Protein AF-A0AA51RX31-F1 (afdb_monomer)

Foldseek 3Di:
DDDPDPPDPVVLVVLVVVLVVLLVCLVVVVVVVVVVPDDDPVVNVVVNVVSNVVNLVSNCPHPVNVVVVVVVVVVVVVVVVPPDDDPVRVVVVVVVVVVVCVVVVVVVVVVVVVVVVVVVVVVVD

Solvent-accessible surface area (backbone atoms only — not comparable to full-atom values): 7190 Å² total; per-residue (Å²): 144,80,88,78,74,96,78,52,70,66,62,45,48,50,50,50,51,51,34,50,49,53,51,50,47,47,54,51,48,54,63,57,50,68,76,53,92,82,69,64,70,66,59,57,53,51,51,49,52,51,52,51,50,51,34,50,54,55,47,48,74,26,74,69,31,48,51,51,54,50,49,53,53,51,48,55,58,52,58,69,68,55,81,72,73,51,75,64,57,51,51,52,54,50,49,54,50,52,53,51,51,52,53,52,52,54,51,49,52,51,52,53,53,51,51,51,49,54,52,52,55,61,74,74,104

Radius of gyration: 29.75 Å; Cα contacts (8 Å, |Δi|>4): 25; chains: 1; bounding box: 75×55×68 Å

Structure (mmCIF, N/CA/C/O backbone):
data_AF-A0AA51RX31-F1
#
_entry.id   AF-A0AA51RX31-F1
#
loop_
_atom_site.group_PDB
_atom_site.id
_atom_site.type_symbol
_atom_site.label_atom_id
_atom_site.label_alt_id
_atom_site.label_comp_id
_atom_site.label_asym_id
_atom_site.label_entity_id
_atom_site.label_seq_id
_atom_site.pdbx_PDB_ins_code
_atom_site.Cartn_x
_atom_site.Cartn_y
_atom_site.Cartn_z
_atom_site.occupancy
_atom_site.B_iso_or_equiv
_atom_site.auth_seq_id
_atom_site.auth_comp_id
_atom_site.auth_asym_id
_atom_site.auth_atom_id
_atom_site.pdbx_PDB_model_num
ATOM 1 N N . MET A 1 1 ? -46.949 4.212 5.738 1.00 51.00 1 MET A N 1
ATOM 2 C CA . MET A 1 1 ? -47.267 5.089 6.883 1.00 51.00 1 MET A CA 1
ATOM 3 C C . MET A 1 1 ? -46.543 4.546 8.108 1.00 51.00 1 MET A C 1
ATOM 5 O O . MET A 1 1 ? -47.076 3.674 8.773 1.00 51.00 1 MET A O 1
ATOM 9 N N . SER A 1 2 ? -45.320 5.023 8.344 1.00 36.34 2 SER A N 1
ATOM 10 C CA . SER A 1 2 ? -44.624 5.020 9.641 1.00 36.34 2 SER A CA 1
ATOM 11 C C . SER A 1 2 ? -43.368 5.867 9.456 1.00 36.34 2 SER A C 1
ATOM 13 O O . SER A 1 2 ? -42.346 5.442 8.926 1.00 36.34 2 SER A O 1
ATOM 15 N N . THR A 1 3 ? -43.553 7.136 9.768 1.00 47.94 3 THR A N 1
ATOM 16 C CA . THR A 1 3 ? -42.589 8.222 9.747 1.00 47.94 3 THR A CA 1
ATOM 17 C C . THR A 1 3 ? -41.469 7.925 10.748 1.00 47.94 3 THR A C 1
ATOM 19 O O . THR A 1 3 ? -41.663 8.124 11.941 1.00 47.94 3 THR A O 1
ATOM 22 N N . GLU A 1 4 ? -40.298 7.471 10.294 1.00 44.25 4 GLU A N 1
ATOM 23 C CA . GLU A 1 4 ? -39.095 7.414 11.138 1.00 44.25 4 GLU A CA 1
ATOM 24 C C . GLU A 1 4 ? -38.180 8.605 10.838 1.00 44.25 4 GLU A C 1
ATOM 26 O O . GLU A 1 4 ? -37.310 8.591 9.974 1.00 44.25 4 GLU A O 1
ATOM 31 N N . ALA A 1 5 ? -38.492 9.688 11.548 1.00 39.31 5 ALA A N 1
ATOM 32 C CA . ALA A 1 5 ? -37.549 10.579 12.214 1.00 39.31 5 ALA A CA 1
ATOM 33 C C . ALA A 1 5 ? -36.256 10.951 11.456 1.00 39.31 5 ALA A C 1
ATOM 35 O O . ALA A 1 5 ? -35.168 10.407 11.642 1.00 39.31 5 ALA A O 1
ATOM 36 N N . ASN A 1 6 ? -36.393 12.022 10.680 1.00 45.69 6 ASN A N 1
ATOM 37 C CA . ASN A 1 6 ? -35.333 12.903 10.214 1.00 45.69 6 ASN A CA 1
ATOM 38 C C . ASN A 1 6 ? -34.655 13.613 11.414 1.00 45.69 6 ASN A C 1
ATOM 40 O O . ASN A 1 6 ? -34.921 14.779 11.692 1.00 45.69 6 ASN A O 1
ATOM 44 N N . THR A 1 7 ? -33.818 12.894 12.167 1.00 44.72 7 THR A N 1
ATOM 45 C CA . THR A 1 7 ? -33.140 13.398 13.381 1.00 44.72 7 THR A CA 1
ATOM 46 C C . THR A 1 7 ? -31.674 12.955 13.446 1.00 44.72 7 THR A C 1
ATOM 48 O O . THR A 1 7 ? -31.290 12.239 14.360 1.00 44.72 7 THR A O 1
ATOM 51 N N . SER A 1 8 ? -30.830 13.377 12.493 1.00 49.50 8 SER A N 1
ATOM 52 C CA . SER A 1 8 ? -29.373 13.546 12.745 1.00 49.50 8 SER A CA 1
ATOM 53 C C . SER A 1 8 ? -28.570 14.261 11.644 1.00 49.50 8 SER A C 1
ATOM 55 O O . SER A 1 8 ? -27.399 14.561 11.879 1.00 49.50 8 SER A O 1
ATOM 57 N N . SER A 1 9 ? -29.140 14.586 10.472 1.00 58.78 9 SER A N 1
ATOM 58 C CA . SER A 1 9 ? -28.347 15.097 9.332 1.00 58.78 9 SER A CA 1
ATOM 59 C C . SER A 1 9 ? -27.599 16.404 9.633 1.00 58.78 9 SER A C 1
ATOM 61 O O . SER A 1 9 ? -26.450 16.565 9.221 1.00 58.78 9 SER A O 1
ATOM 63 N N . GLY A 1 10 ? -28.203 17.306 10.415 1.00 65.44 10 GLY A N 1
ATOM 64 C CA . GLY A 1 10 ? -27.577 18.563 10.827 1.00 65.44 10 GLY A CA 1
ATOM 65 C C . GLY A 1 10 ? -26.398 18.354 11.777 1.00 65.44 10 GLY A C 1
ATOM 66 O O . GLY A 1 10 ? -25.340 18.940 11.579 1.00 65.44 10 GLY A O 1
ATOM 67 N N . LEU A 1 11 ? -26.536 17.466 12.764 1.00 68.50 11 LEU A N 1
ATOM 68 C CA . LEU A 1 11 ? -25.494 17.219 13.765 1.00 68.50 11 LEU A CA 1
ATOM 69 C C . LEU A 1 11 ? -24.303 16.451 13.170 1.00 68.50 11 LEU A C 1
ATOM 71 O O . LEU A 1 11 ? -23.155 16.724 13.510 1.00 68.50 11 LEU A O 1
ATOM 75 N N . ASP A 1 12 ? -24.572 15.534 12.240 1.00 67.50 12 ASP A N 1
ATOM 76 C CA . ASP A 1 12 ? -23.540 14.826 11.481 1.00 67.50 12 ASP A CA 1
ATOM 77 C C . ASP A 1 12 ? -22.798 15.777 10.522 1.00 67.50 12 ASP A C 1
ATOM 79 O O . ASP A 1 12 ? -21.574 15.708 10.413 1.00 67.50 12 ASP A O 1
ATOM 83 N N . THR A 1 13 ? -23.503 16.726 9.892 1.00 73.62 13 THR A N 1
ATOM 84 C CA . THR A 1 13 ? -22.890 17.774 9.052 1.00 73.62 13 THR A CA 1
ATOM 85 C C . THR A 1 13 ? -22.032 18.727 9.883 1.00 73.62 13 THR A C 1
ATOM 87 O O . THR A 1 13 ? -20.916 19.048 9.484 1.00 73.62 13 THR A O 1
ATOM 90 N N . VAL A 1 14 ? -22.498 19.122 11.073 1.00 75.56 14 VAL A N 1
ATOM 91 C CA . VAL A 1 14 ? -21.732 19.960 12.011 1.00 75.56 14 VAL A CA 1
ATOM 92 C C . VAL A 1 14 ? -20.474 19.240 12.500 1.00 75.56 14 VAL A C 1
ATOM 94 O O . VAL A 1 14 ? -19.415 19.857 12.558 1.00 75.56 14 VAL A O 1
ATOM 97 N N . LYS A 1 15 ? -20.538 17.934 12.789 1.00 73.81 15 LYS A N 1
ATOM 98 C CA . LYS A 1 15 ? -19.355 17.132 13.155 1.00 73.81 15 LYS A CA 1
ATOM 99 C C . LYS A 1 15 ? -18.339 17.039 12.019 1.00 73.81 15 LYS A C 1
ATOM 101 O O . LYS A 1 15 ? -17.142 17.156 12.271 1.00 73.81 15 LYS A O 1
ATOM 106 N N . TRP A 1 16 ? -18.799 16.869 10.779 1.00 71.38 16 TRP A N 1
ATOM 107 C CA . TRP A 1 16 ? -17.924 16.893 9.605 1.00 71.38 16 TRP A CA 1
ATOM 108 C C . TRP A 1 16 ? -17.290 18.266 9.388 1.00 71.38 16 TRP A C 1
ATOM 110 O O . TRP A 1 16 ? -16.088 18.349 9.150 1.00 71.38 16 TRP A O 1
ATOM 120 N N . LEU A 1 17 ? -18.063 19.341 9.539 1.00 78.88 17 LEU A N 1
ATOM 121 C CA . LEU A 1 17 ? -17.566 20.710 9.423 1.00 78.88 17 LEU A CA 1
ATOM 122 C C . LEU A 1 17 ? -16.545 21.021 10.530 1.00 78.88 17 LEU A C 1
ATOM 124 O O . LEU A 1 17 ? -15.488 21.576 10.243 1.00 78.88 17 LEU A O 1
ATOM 128 N N . ALA A 1 18 ? -16.791 20.576 11.766 1.00 76.12 18 ALA A N 1
ATOM 129 C CA . ALA A 1 18 ? -15.844 20.686 12.875 1.00 76.12 18 ALA A CA 1
ATOM 130 C C . ALA A 1 18 ? -14.547 19.894 12.626 1.00 76.12 18 ALA A C 1
ATOM 132 O O . ALA A 1 18 ? -13.463 20.398 12.906 1.00 76.12 18 ALA A O 1
ATOM 133 N N . ALA A 1 19 ? -14.633 18.685 12.058 1.00 71.94 19 ALA A N 1
ATOM 134 C CA . ALA A 1 19 ? -13.456 17.898 11.689 1.00 71.94 19 ALA A CA 1
ATOM 135 C C . ALA A 1 19 ? -12.633 18.579 10.580 1.00 71.94 19 ALA A C 1
ATOM 137 O O . ALA A 1 19 ? -11.410 18.654 10.682 1.00 71.94 19 ALA A O 1
ATOM 138 N N . VAL A 1 20 ? -13.294 19.132 9.557 1.00 77.94 20 VAL A N 1
ATOM 139 C CA . VAL A 1 20 ? -12.631 19.885 8.478 1.00 77.94 20 VAL A CA 1
ATOM 140 C C . VAL A 1 20 ? -11.982 21.161 9.016 1.00 77.94 20 VAL A C 1
ATOM 142 O O . VAL A 1 20 ? -10.839 21.441 8.667 1.00 77.94 20 VAL A O 1
ATOM 145 N N . LEU A 1 21 ? -12.654 21.897 9.907 1.00 79.94 21 LEU A N 1
ATOM 146 C CA . LEU A 1 21 ? -12.088 23.083 10.557 1.00 79.94 21 LEU A CA 1
ATOM 147 C C . LEU A 1 21 ? -10.888 22.746 11.449 1.00 79.94 21 LEU A C 1
ATOM 149 O O . LEU A 1 21 ? -9.913 23.491 11.441 1.00 79.94 21 LEU A O 1
ATOM 153 N N . LEU A 1 22 ? -10.919 21.626 12.178 1.00 77.25 22 LEU A N 1
ATOM 154 C CA . LEU A 1 22 ? -9.778 21.166 12.976 1.00 77.25 22 LEU A CA 1
ATOM 155 C C . LEU A 1 22 ? -8.569 20.830 12.098 1.00 77.25 22 LEU A C 1
ATOM 157 O O . LEU A 1 22 ? -7.452 21.225 12.423 1.00 77.25 22 LEU A O 1
ATOM 161 N N . VAL A 1 23 ? -8.780 20.142 10.973 1.00 71.88 23 VAL A N 1
ATOM 162 C CA . VAL A 1 23 ? -7.701 19.811 10.029 1.00 71.88 23 VAL A CA 1
ATOM 163 C C . VAL A 1 23 ? -7.177 21.067 9.332 1.00 71.88 23 VAL A C 1
ATOM 165 O O . VAL A 1 23 ? -5.968 21.264 9.269 1.00 71.88 23 VAL A O 1
ATOM 168 N N . ALA A 1 24 ? -8.057 21.957 8.868 1.00 75.94 24 ALA A N 1
ATOM 169 C CA . ALA A 1 24 ? -7.663 23.233 8.271 1.00 75.94 24 ALA A CA 1
ATOM 170 C C . ALA A 1 24 ? -6.898 24.115 9.271 1.00 75.94 24 ALA A C 1
ATOM 172 O O . ALA A 1 24 ? -5.882 24.705 8.916 1.00 75.94 24 ALA A O 1
ATOM 173 N N . GLY A 1 25 ? -7.330 24.143 10.534 1.00 73.56 25 GLY A N 1
ATOM 174 C CA . GLY A 1 25 ? -6.625 24.807 11.627 1.00 73.56 25 GLY A CA 1
ATOM 175 C C . GLY A 1 25 ? -5.259 24.184 11.921 1.00 73.56 25 GLY A C 1
ATOM 176 O O . GLY A 1 25 ? -4.310 24.918 12.170 1.00 73.56 25 GLY A O 1
ATOM 177 N N . ALA A 1 26 ? -5.118 22.858 11.825 1.00 67.62 26 ALA A N 1
ATOM 178 C CA . ALA A 1 26 ? -3.829 22.176 11.959 1.00 67.62 26 ALA A CA 1
ATOM 179 C C . ALA A 1 26 ? -2.868 22.525 10.810 1.00 67.62 26 ALA A C 1
ATOM 181 O O . ALA A 1 26 ? -1.692 22.786 11.048 1.00 67.62 26 ALA A O 1
ATOM 182 N N . VAL A 1 27 ? -3.370 22.573 9.571 1.00 70.75 27 VAL A N 1
ATOM 183 C CA . VAL A 1 27 ? -2.589 22.942 8.376 1.00 70.75 27 VAL A CA 1
ATOM 184 C C . VAL A 1 27 ? -2.174 24.414 8.427 1.00 70.75 27 VAL A C 1
ATOM 186 O O . VAL A 1 27 ? -1.006 24.733 8.217 1.00 70.75 27 VAL A O 1
ATOM 189 N N . TYR A 1 28 ? -3.103 25.311 8.765 1.00 73.38 28 TYR A N 1
ATOM 190 C CA . TYR A 1 28 ? -2.824 26.741 8.905 1.00 73.38 28 TYR A CA 1
ATOM 191 C C . TYR A 1 28 ? -1.897 27.028 10.094 1.00 73.38 28 TYR A C 1
ATOM 193 O O . TYR A 1 28 ? -0.960 27.814 9.983 1.00 73.38 28 TYR A O 1
ATOM 201 N N . GLY A 1 29 ? -2.103 26.333 11.215 1.00 66.00 29 GLY A N 1
ATOM 202 C CA . GLY A 1 29 ? -1.214 26.370 12.370 1.00 66.00 29 GLY A CA 1
ATOM 203 C C . GLY A 1 29 ? 0.195 25.901 12.018 1.00 66.00 29 GLY A C 1
ATOM 204 O O . GLY A 1 29 ? 1.161 26.535 12.429 1.00 66.00 29 GLY A O 1
ATOM 205 N N . ASN A 1 30 ? 0.330 24.866 11.183 1.00 66.69 30 ASN A N 1
ATOM 206 C CA . ASN A 1 30 ? 1.631 24.421 10.688 1.00 66.69 30 ASN A CA 1
ATOM 207 C C . ASN A 1 30 ? 2.328 25.502 9.838 1.00 66.69 30 ASN A C 1
ATOM 209 O O . ASN A 1 30 ? 3.516 25.745 10.030 1.00 66.69 30 ASN A O 1
ATOM 213 N N . HIS A 1 31 ? 1.582 26.206 8.982 1.00 65.75 31 HIS A N 1
ATOM 214 C CA . HIS A 1 31 ? 2.110 27.302 8.159 1.00 65.75 31 HIS A CA 1
ATOM 215 C C . HIS A 1 31 ? 2.500 28.541 8.988 1.00 65.75 31 HIS A C 1
ATOM 217 O O . HIS A 1 31 ? 3.444 29.248 8.650 1.00 65.75 31 HIS A O 1
ATOM 223 N N . TYR A 1 32 ? 1.802 28.823 10.093 1.00 63.19 32 TYR A N 1
ATOM 224 C CA . TYR A 1 32 ? 2.156 29.936 10.987 1.00 63.19 32 TYR A CA 1
ATOM 225 C C . TYR A 1 32 ? 3.325 29.583 11.921 1.00 63.19 32 TYR A C 1
ATOM 227 O O . TYR A 1 32 ? 4.128 30.443 12.281 1.00 63.19 32 TYR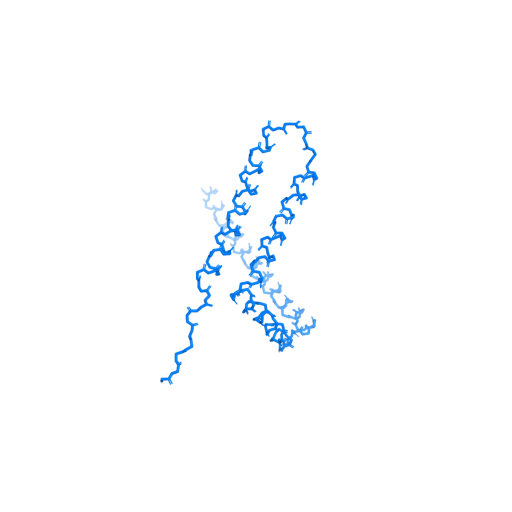 A O 1
ATOM 235 N N . MET A 1 33 ? 3.455 28.307 12.300 1.00 55.16 33 MET A N 1
ATOM 236 C CA . MET A 1 33 ? 4.569 27.825 13.119 1.00 55.16 33 MET A CA 1
ATOM 237 C C . MET A 1 33 ? 5.901 27.805 12.358 1.00 55.16 33 MET A C 1
ATOM 239 O O . MET A 1 33 ? 6.943 27.870 13.003 1.00 55.16 33 MET A O 1
ATOM 243 N N . GLU A 1 34 ? 5.921 27.775 11.021 1.00 58.50 34 GLU A N 1
ATOM 244 C CA . GLU A 1 34 ? 7.148 27.983 10.226 1.00 58.50 34 GLU A CA 1
ATOM 245 C C . GLU A 1 34 ? 7.819 29.344 10.474 1.00 58.50 34 GLU A C 1
ATOM 247 O O . GLU A 1 34 ? 9.036 29.433 10.364 1.00 58.50 34 GLU A O 1
ATOM 252 N N . GLN A 1 35 ? 7.077 30.371 10.903 1.00 54.84 35 GLN A N 1
ATOM 253 C CA . GLN A 1 35 ? 7.634 31.702 11.183 1.00 54.84 35 GLN A CA 1
ATOM 254 C C . GLN A 1 35 ? 8.362 31.794 12.546 1.00 54.84 35 GLN A C 1
ATOM 256 O O . GLN A 1 35 ? 9.103 32.747 12.785 1.00 54.84 35 GLN A O 1
ATOM 261 N N . LEU A 1 36 ? 8.149 30.838 13.465 1.00 51.16 36 LEU A N 1
ATOM 262 C CA . LEU A 1 36 ? 8.811 30.787 14.779 1.00 51.16 36 LEU A CA 1
ATOM 263 C C . LEU A 1 36 ? 9.936 29.740 14.762 1.00 51.16 36 LEU A C 1
ATOM 265 O O . LEU A 1 36 ? 9.725 28.549 15.009 1.00 51.16 36 LEU A O 1
ATOM 269 N N . ASP A 1 37 ? 11.143 30.224 14.492 1.00 57.25 37 ASP A N 1
ATOM 270 C CA . ASP A 1 37 ? 12.398 29.491 14.271 1.00 57.25 37 ASP A CA 1
ATOM 271 C C . ASP A 1 37 ? 13.009 28.849 15.549 1.00 57.25 37 ASP A C 1
ATOM 273 O O . ASP A 1 37 ? 14.223 28.753 15.702 1.00 57.25 37 ASP A O 1
ATOM 277 N N . SER A 1 38 ? 12.189 28.449 16.536 1.00 53.25 38 SER A N 1
ATOM 278 C CA . SER A 1 38 ? 12.686 28.033 17.867 1.00 53.25 38 SER A CA 1
ATOM 279 C C . SER A 1 38 ? 11.969 26.858 18.549 1.00 53.25 38 SER A C 1
ATOM 281 O O . SER A 1 38 ? 12.246 26.577 19.715 1.00 53.25 38 SER A O 1
ATOM 283 N N . MET A 1 39 ? 11.093 26.112 17.858 1.00 54.44 39 MET A N 1
ATOM 284 C CA . MET A 1 39 ? 10.406 24.948 18.453 1.00 54.44 39 MET A CA 1
ATOM 285 C C . MET A 1 39 ? 10.706 23.632 17.719 1.00 54.44 39 MET A C 1
ATOM 287 O O . MET A 1 39 ? 10.452 23.508 16.522 1.00 54.44 39 MET A O 1
ATOM 291 N N . SER A 1 40 ? 11.184 22.639 18.481 1.00 66.31 40 SER A N 1
ATOM 292 C CA . SER A 1 40 ? 11.506 21.266 18.057 1.00 66.31 40 SER A CA 1
ATOM 293 C C . SER A 1 40 ? 10.427 20.616 17.176 1.00 66.31 40 SER A C 1
ATOM 295 O O . SER A 1 40 ? 9.241 20.602 17.524 1.00 66.31 40 SER A O 1
ATOM 297 N N . LEU A 1 41 ? 10.870 20.002 16.070 1.00 66.56 41 LEU A N 1
ATOM 298 C CA . LEU A 1 41 ? 10.061 19.273 15.080 1.00 66.56 41 LEU A CA 1
ATOM 299 C C . LEU A 1 41 ? 9.124 18.237 15.725 1.00 66.56 41 LEU A C 1
ATOM 301 O O . LEU A 1 41 ? 7.997 18.041 15.272 1.00 66.56 41 LEU A O 1
ATOM 305 N N . VAL A 1 42 ? 9.555 17.628 16.832 1.00 71.06 42 VAL A N 1
ATOM 306 C CA . VAL A 1 42 ? 8.810 16.579 17.544 1.00 71.06 42 VAL A CA 1
ATOM 307 C C . VAL A 1 42 ? 7.482 17.094 18.110 1.00 71.06 42 VAL A C 1
ATOM 309 O O . VAL A 1 42 ? 6.471 16.402 18.022 1.00 71.06 42 VAL A O 1
ATOM 312 N N . ILE A 1 43 ? 7.448 18.319 18.645 1.00 72.44 43 ILE A N 1
ATOM 313 C CA . ILE A 1 43 ? 6.240 18.885 19.272 1.00 72.44 43 ILE A CA 1
ATOM 314 C C . ILE A 1 43 ? 5.179 19.202 18.212 1.00 72.44 43 ILE A C 1
ATOM 316 O O . ILE A 1 43 ? 3.998 18.934 18.424 1.00 72.44 43 ILE A O 1
ATOM 320 N N . ARG A 1 44 ? 5.590 19.701 17.039 1.00 67.06 44 ARG A N 1
ATOM 321 C CA . ARG A 1 44 ? 4.674 19.979 15.917 1.00 67.06 44 ARG A CA 1
ATOM 322 C C . ARG A 1 44 ? 4.016 18.700 15.411 1.00 67.06 44 ARG A C 1
ATOM 324 O O . ARG A 1 44 ? 2.794 18.637 15.294 1.00 67.06 44 ARG A O 1
ATOM 331 N N . VAL A 1 45 ? 4.821 17.661 15.180 1.00 71.44 45 VAL A N 1
ATOM 332 C CA . VAL A 1 45 ? 4.330 16.351 14.732 1.00 71.44 45 VAL A CA 1
ATOM 333 C C . VAL A 1 45 ? 3.396 15.737 15.778 1.00 71.44 45 VAL A C 1
ATOM 335 O O . VAL A 1 45 ? 2.334 15.235 15.418 1.00 71.44 45 VAL A O 1
ATOM 338 N N . ALA A 1 46 ? 3.721 15.843 17.069 1.00 79.38 46 ALA A N 1
ATOM 339 C CA . ALA A 1 46 ? 2.859 15.353 18.144 1.00 79.38 46 ALA A CA 1
ATOM 340 C C . ALA A 1 46 ? 1.488 16.060 18.184 1.00 79.38 46 ALA A C 1
ATOM 342 O O . ALA A 1 46 ? 0.463 15.391 18.317 1.00 79.38 46 ALA A O 1
ATOM 343 N N . ILE A 1 47 ? 1.447 17.389 18.016 1.00 75.12 47 ILE A N 1
ATOM 344 C CA . ILE A 1 47 ? 0.193 18.164 17.977 1.00 75.12 47 ILE A CA 1
ATOM 345 C C . ILE A 1 47 ? -0.648 17.779 16.755 1.00 75.12 47 ILE A C 1
ATOM 347 O O . ILE A 1 47 ? -1.850 17.553 16.888 1.00 75.12 47 ILE A O 1
ATOM 351 N N . ILE A 1 48 ? -0.027 17.647 15.580 1.00 74.12 48 ILE A N 1
ATOM 352 C CA . ILE A 1 48 ? -0.721 17.248 14.347 1.00 74.12 48 ILE A CA 1
ATOM 353 C C . ILE A 1 48 ? -1.316 15.845 14.496 1.00 74.12 48 ILE A C 1
ATOM 355 O O . ILE A 1 48 ? -2.490 15.640 14.194 1.00 74.12 48 ILE A O 1
ATOM 359 N N . ILE A 1 49 ? -0.545 14.890 15.023 1.00 80.19 49 ILE A N 1
ATOM 360 C CA . ILE A 1 49 ? -1.033 13.533 15.295 1.00 80.19 49 ILE A CA 1
ATOM 361 C C . ILE A 1 49 ? -2.208 13.568 16.282 1.00 80.19 49 ILE A C 1
ATOM 363 O O . ILE A 1 49 ? -3.212 12.895 16.053 1.00 80.19 49 ILE A O 1
ATOM 367 N N . GLY A 1 50 ? -2.124 14.381 17.340 1.00 81.19 50 GLY A N 1
ATOM 368 C CA . GLY A 1 50 ? -3.207 14.557 18.312 1.00 81.19 50 GLY A CA 1
ATOM 369 C C . GLY A 1 50 ? -4.492 15.117 17.691 1.00 81.19 50 GLY A C 1
ATOM 370 O O . GLY A 1 50 ? -5.576 14.587 17.937 1.00 81.19 50 GLY A O 1
ATOM 371 N N . LEU A 1 51 ? -4.383 16.139 16.837 1.00 75.75 51 LEU A N 1
ATOM 372 C CA . LEU A 1 51 ? -5.526 16.739 16.138 1.00 75.75 51 LEU A CA 1
ATOM 373 C C . LEU A 1 51 ? -6.155 15.773 15.129 1.00 75.75 51 LEU A C 1
ATOM 375 O O . LEU A 1 51 ? -7.380 15.663 15.070 1.00 75.75 51 LEU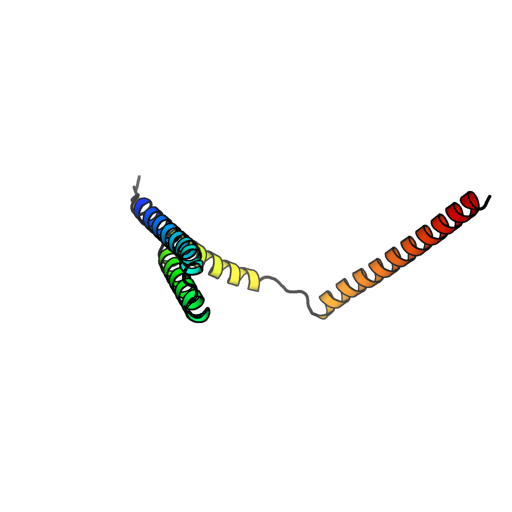 A O 1
ATOM 379 N N . ILE A 1 52 ? -5.336 15.027 14.384 1.00 77.62 52 ILE A N 1
ATOM 380 C CA . ILE A 1 52 ? -5.809 13.982 13.468 1.00 77.62 52 ILE A CA 1
ATOM 381 C C . ILE A 1 52 ? -6.538 12.885 14.248 1.00 77.62 52 ILE A C 1
ATOM 383 O O . ILE A 1 52 ? -7.632 12.479 13.855 1.00 77.62 52 ILE A O 1
ATOM 387 N N . ALA A 1 53 ? -5.983 12.431 15.374 1.00 81.38 53 ALA A N 1
ATOM 388 C CA . ALA A 1 53 ? -6.625 11.431 16.220 1.00 81.38 53 ALA A CA 1
ATOM 389 C C . ALA A 1 53 ? -7.986 11.921 16.742 1.00 81.38 53 ALA A C 1
ATOM 391 O O . ALA A 1 53 ? -8.972 11.187 16.671 1.00 81.38 53 ALA A O 1
ATOM 392 N N . LEU A 1 54 ? -8.076 13.175 17.196 1.00 78.44 54 LEU A N 1
ATOM 393 C CA . LEU A 1 54 ? -9.329 13.766 17.668 1.00 78.44 54 LEU A CA 1
ATOM 394 C C . LEU A 1 54 ? -10.367 13.891 16.539 1.00 78.44 54 LEU A C 1
ATOM 396 O O . LEU A 1 54 ? -11.535 13.552 16.732 1.00 78.44 54 LEU A O 1
ATOM 400 N N . ALA A 1 55 ? -9.941 14.304 15.342 1.00 75.50 55 ALA A N 1
ATOM 401 C CA . ALA A 1 55 ? -10.801 14.375 14.163 1.00 75.50 55 ALA A CA 1
ATOM 402 C C . ALA A 1 55 ? -11.330 12.988 13.756 1.00 75.50 55 ALA A C 1
ATOM 404 O O . ALA A 1 55 ? -12.519 12.842 13.469 1.00 75.50 55 ALA A O 1
ATOM 405 N N . LEU A 1 56 ? -10.484 11.954 13.800 1.00 77.56 56 LEU A N 1
ATOM 406 C CA . LEU A 1 56 ? -10.883 10.568 13.538 1.00 77.56 56 LEU A CA 1
ATOM 407 C C . LEU A 1 56 ? -11.880 10.049 14.581 1.00 77.56 56 LEU A C 1
ATOM 409 O O . LEU A 1 56 ? -12.852 9.385 14.217 1.00 77.56 56 LEU A O 1
ATOM 413 N N . LEU A 1 57 ? -11.692 10.382 15.862 1.00 80.56 57 LEU A N 1
ATOM 414 C CA . LEU A 1 57 ? -12.650 10.038 16.915 1.00 80.56 57 LEU A CA 1
ATOM 415 C C . LEU A 1 57 ? -14.010 10.696 16.659 1.00 80.56 57 LEU A C 1
ATOM 417 O O . LEU A 1 57 ? -15.028 10.004 16.657 1.00 80.56 57 LEU A O 1
ATOM 421 N N . ILE A 1 58 ? -14.041 11.993 16.344 1.00 76.75 58 ILE A N 1
ATOM 422 C CA . ILE A 1 58 ? -15.282 12.712 16.018 1.00 76.75 58 ILE A CA 1
ATOM 423 C C . ILE A 1 58 ? -15.958 12.092 14.783 1.00 76.75 58 ILE A C 1
ATOM 425 O O . ILE A 1 58 ? -17.155 11.785 14.822 1.00 76.75 58 ILE A O 1
ATOM 429 N N . ALA A 1 59 ? -15.195 11.808 13.725 1.00 73.94 59 ALA A N 1
ATOM 430 C CA . ALA A 1 59 ? -15.698 11.175 12.507 1.00 73.94 59 ALA A CA 1
ATOM 431 C C . ALA A 1 59 ? -16.265 9.767 12.767 1.00 73.94 59 ALA A C 1
ATOM 433 O O . ALA A 1 59 ? -17.326 9.421 12.242 1.00 73.94 59 ALA A O 1
ATOM 434 N N . SER A 1 60 ? -15.629 8.975 13.637 1.00 73.06 60 SER A N 1
ATOM 435 C CA . SER A 1 60 ? -16.076 7.617 13.983 1.00 73.06 60 SER A CA 1
ATOM 436 C C . SER A 1 60 ? -17.422 7.578 14.725 1.00 73.06 60 SER A C 1
ATOM 438 O O . SER A 1 60 ? -18.170 6.608 14.601 1.00 73.06 60 SER A O 1
ATOM 440 N N . THR A 1 61 ? -17.783 8.651 15.441 1.00 74.94 61 THR A N 1
ATOM 441 C CA . THR A 1 61 ? -19.077 8.761 16.145 1.00 74.94 61 THR A CA 1
ATOM 442 C C . THR A 1 61 ? -20.245 9.192 15.248 1.00 74.94 61 THR A C 1
ATOM 444 O O . THR A 1 61 ? -21.391 9.207 15.701 1.00 74.94 61 THR A O 1
ATOM 447 N N . THR A 1 62 ? -19.974 9.544 13.989 1.00 79.88 62 THR A N 1
ATOM 448 C CA . THR A 1 62 ? -20.971 9.990 13.000 1.00 79.88 62 THR A CA 1
ATOM 449 C C . THR A 1 62 ? -21.691 8.786 12.382 1.00 79.88 62 THR A C 1
ATOM 451 O O . THR A 1 62 ? -21.091 7.718 12.242 1.00 79.88 62 THR A O 1
ATOM 454 N N . GLY A 1 63 ? -22.955 8.938 11.958 1.00 73.19 63 GLY A N 1
ATOM 455 C CA . GLY A 1 63 ? -23.729 7.854 11.324 1.00 73.19 63 GLY A CA 1
ATOM 456 C C . GLY A 1 63 ? -22.981 7.158 10.174 1.00 73.19 63 GLY A C 1
ATOM 457 O O . GLY A 1 63 ? -22.848 5.937 10.167 1.00 73.19 63 GLY A O 1
ATOM 458 N N . LYS A 1 64 ? -22.364 7.940 9.275 1.00 71.31 64 LYS A N 1
ATOM 459 C CA . LYS A 1 64 ? -21.509 7.433 8.180 1.00 71.31 64 LYS A CA 1
ATOM 460 C C . LYS A 1 64 ? -20.243 6.709 8.673 1.00 71.31 64 LYS A C 1
ATOM 462 O O . LYS A 1 64 ? -19.803 5.757 8.033 1.00 71.31 64 LYS A O 1
ATOM 467 N N . GLY A 1 65 ? -19.677 7.126 9.809 1.00 73.31 65 GLY A N 1
ATOM 468 C CA . GLY A 1 65 ? -18.501 6.497 10.422 1.00 73.31 65 GL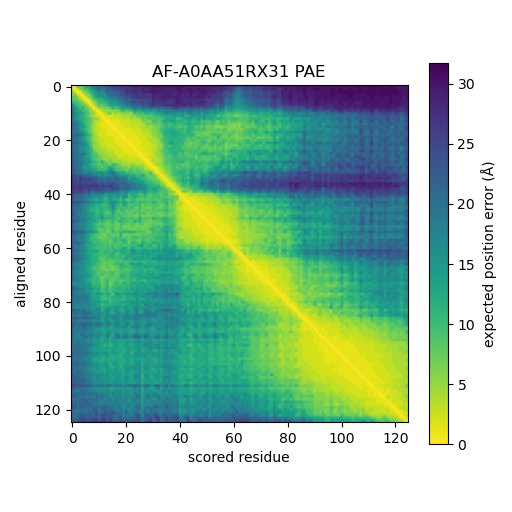Y A CA 1
ATOM 469 C C . GLY A 1 65 ? -18.803 5.094 10.948 1.00 73.31 65 GLY A C 1
ATOM 470 O O . GLY A 1 65 ? -18.053 4.157 10.682 1.00 73.31 65 GLY A O 1
ATOM 471 N N . LYS A 1 66 ? -19.957 4.911 11.602 1.00 77.44 66 LYS A N 1
ATOM 472 C CA . LYS A 1 66 ? -20.425 3.586 12.042 1.00 77.44 66 LYS A C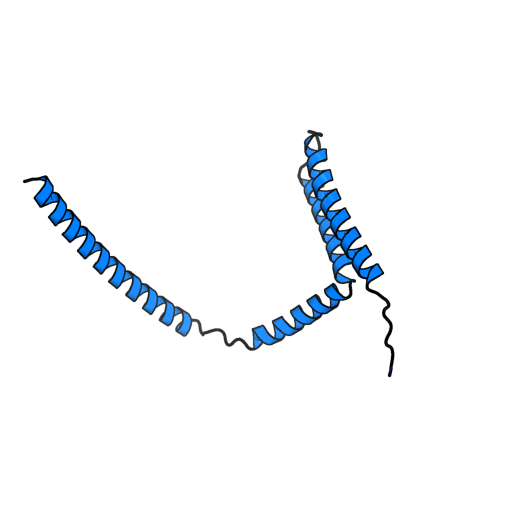A 1
ATOM 473 C C . LYS A 1 66 ? -20.678 2.646 10.860 1.00 77.44 66 LYS A C 1
ATOM 475 O O . LYS A 1 66 ? -20.272 1.487 10.914 1.00 77.44 66 LYS A O 1
ATOM 480 N N . THR A 1 67 ? -21.277 3.146 9.777 1.00 80.50 67 THR A N 1
ATOM 481 C CA . THR A 1 67 ? -21.472 2.367 8.543 1.00 80.50 67 THR A CA 1
ATOM 482 C C . THR A 1 67 ? -20.141 1.936 7.927 1.00 80.50 67 THR A C 1
ATOM 484 O O . THR A 1 67 ? -19.999 0.773 7.567 1.00 80.50 67 THR A O 1
ATOM 487 N N . ALA A 1 68 ? -19.141 2.821 7.867 1.00 80.12 68 ALA A N 1
ATOM 488 C CA . ALA A 1 68 ? -17.811 2.482 7.357 1.00 80.12 68 ALA A CA 1
ATOM 489 C C . ALA A 1 68 ? -17.096 1.423 8.217 1.00 80.12 68 ALA A C 1
ATOM 491 O O . ALA A 1 68 ? -16.457 0.519 7.680 1.00 80.12 68 ALA A O 1
ATOM 492 N N . ILE A 1 69 ? -17.237 1.488 9.547 1.00 81.44 69 ILE A N 1
ATOM 493 C CA . ILE A 1 69 ? -16.679 0.478 10.461 1.00 81.44 69 ILE A CA 1
ATOM 494 C C . ILE A 1 69 ? -17.349 -0.884 10.244 1.00 81.44 69 ILE A C 1
ATOM 496 O O . ILE A 1 69 ? -16.659 -1.904 10.192 1.00 81.44 69 ILE A O 1
ATOM 500 N N . ASN A 1 70 ? -18.674 -0.914 10.090 1.00 84.06 70 ASN A N 1
ATOM 501 C CA . ASN A 1 70 ? -19.404 -2.148 9.798 1.00 84.06 70 ASN A CA 1
ATOM 502 C C . ASN A 1 70 ? -19.018 -2.712 8.423 1.00 84.06 70 ASN A C 1
ATOM 504 O O . ASN A 1 70 ? -18.672 -3.886 8.329 1.00 84.06 70 ASN A O 1
ATOM 508 N N . PHE A 1 71 ? -18.926 -1.863 7.398 1.00 84.94 71 PHE A N 1
ATOM 509 C CA . PHE A 1 71 ? -18.453 -2.248 6.068 1.00 84.94 71 PHE A CA 1
ATOM 510 C C . PHE A 1 71 ? -17.025 -2.812 6.093 1.00 84.94 71 PHE A C 1
ATOM 512 O O . PHE A 1 71 ? -16.735 -3.809 5.437 1.00 84.94 71 PHE A O 1
ATOM 519 N N . ALA A 1 72 ? -16.121 -2.231 6.888 1.00 85.25 72 ALA A N 1
ATOM 520 C CA . ALA A 1 72 ? -14.768 -2.756 7.058 1.00 85.25 72 ALA A CA 1
ATOM 521 C C . ALA A 1 72 ? -14.760 -4.134 7.746 1.00 85.25 72 ALA A C 1
ATOM 523 O O . ALA A 1 72 ? -13.937 -4.989 7.411 1.00 85.25 72 ALA A O 1
ATOM 524 N N . ARG A 1 73 ? -15.677 -4.377 8.696 1.00 84.69 73 ARG A N 1
ATOM 525 C CA . ARG A 1 73 ? -15.855 -5.699 9.325 1.00 84.69 73 ARG A CA 1
ATOM 526 C C . ARG A 1 73 ? -16.377 -6.729 8.323 1.00 84.69 73 ARG A C 1
ATOM 528 O O . ARG A 1 73 ? -15.828 -7.826 8.263 1.00 84.69 73 ARG A O 1
ATOM 535 N N . GLU A 1 74 ? -17.369 -6.366 7.517 1.00 86.06 74 GLU A N 1
ATOM 536 C CA . GLU A 1 74 ? -17.921 -7.215 6.453 1.00 86.06 74 GLU A CA 1
ATOM 537 C C . GLU A 1 74 ? -16.879 -7.505 5.362 1.00 86.06 74 GLU A C 1
ATOM 539 O O . GLU A 1 74 ? -16.670 -8.657 4.990 1.00 86.06 74 GLU A O 1
ATOM 544 N N . SER A 1 75 ? -16.116 -6.494 4.943 1.00 86.56 75 SER A N 1
ATOM 545 C CA . SER A 1 75 ? -15.026 -6.636 3.966 1.00 86.56 75 SER A CA 1
ATOM 546 C C . SER A 1 75 ? -13.945 -7.604 4.450 1.00 86.56 75 SER A C 1
ATOM 548 O O . SER A 1 75 ? -13.441 -8.411 3.677 1.00 86.56 75 SER A O 1
ATOM 550 N N . ARG A 1 76 ? -13.607 -7.593 5.748 1.00 84.62 76 ARG A N 1
ATOM 551 C CA . ARG A 1 76 ? -12.672 -8.574 6.331 1.00 84.62 76 ARG A CA 1
ATOM 552 C C . ARG A 1 76 ? -13.208 -10.003 6.273 1.00 84.62 76 ARG A C 1
ATOM 554 O O . ARG A 1 76 ? -12.413 -10.928 6.131 1.00 84.62 76 ARG A O 1
ATOM 561 N N . MET A 1 77 ? -14.520 -10.190 6.406 1.00 83.81 77 MET A N 1
ATOM 562 C CA . MET A 1 77 ? -15.149 -11.503 6.256 1.00 83.81 77 MET A CA 1
ATOM 563 C C . MET A 1 77 ? -15.107 -11.978 4.801 1.00 83.81 77 MET A C 1
ATOM 565 O O . MET A 1 77 ? -14.873 -13.159 4.567 1.00 83.81 77 MET A O 1
ATOM 569 N N . GLU A 1 78 ? -15.250 -11.072 3.834 1.00 86.19 78 GLU A N 1
ATOM 570 C CA . GLU A 1 78 ? -15.172 -11.396 2.404 1.00 86.19 78 GLU A CA 1
ATOM 571 C C . GLU A 1 78 ? -13.737 -11.683 1.941 1.00 86.19 78 GLU A C 1
ATOM 573 O O . GLU A 1 78 ? -13.494 -12.654 1.234 1.00 86.19 78 GLU A O 1
ATOM 578 N N . VAL A 1 79 ? -12.750 -10.924 2.429 1.00 84.56 79 VAL A N 1
ATOM 579 C CA . VAL A 1 79 ? -11.321 -11.173 2.151 1.00 84.56 79 VAL A CA 1
ATOM 580 C C . VAL A 1 79 ? -10.883 -12.560 2.628 1.00 84.56 79 VAL A C 1
ATOM 582 O O . VAL A 1 79 ? -9.996 -13.164 2.035 1.00 84.56 79 VAL A O 1
ATOM 585 N N . ARG A 1 80 ? -11.523 -13.111 3.667 1.00 82.94 80 ARG A N 1
ATOM 586 C CA . ARG A 1 80 ? -11.273 -14.492 4.115 1.00 82.94 80 ARG A CA 1
ATOM 587 C C . ARG A 1 80 ? -11.835 -15.552 3.168 1.00 82.94 80 ARG A C 1
ATOM 589 O O . ARG A 1 80 ? -11.386 -16.690 3.236 1.00 82.94 80 ARG A O 1
ATOM 596 N N . LYS A 1 81 ? -12.802 -15.203 2.316 1.00 85.69 81 LYS A N 1
ATOM 597 C CA . LYS A 1 81 ? -13.324 -16.085 1.261 1.00 85.69 81 LYS A CA 1
ATOM 598 C C . LYS A 1 81 ? -12.467 -16.044 -0.000 1.00 85.69 81 LYS A C 1
ATOM 600 O O . LYS A 1 81 ? -12.626 -16.903 -0.862 1.00 85.69 81 LYS A O 1
ATOM 605 N N . VAL A 1 82 ? -11.559 -15.07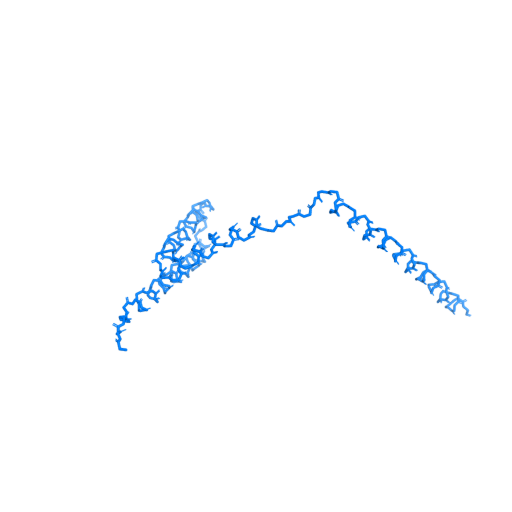1 -0.113 1.00 86.06 82 VAL A N 1
ATOM 606 C CA . VAL A 1 82 ? -10.580 -15.038 -1.197 1.00 86.06 82 VAL A CA 1
ATOM 607 C C . VAL A 1 82 ? -9.630 -16.208 -0.996 1.00 86.06 82 VAL A C 1
ATOM 609 O O . VAL A 1 82 ? -8.818 -16.232 -0.069 1.00 86.06 82 VAL A O 1
ATOM 612 N N . VAL A 1 83 ? -9.754 -17.195 -1.873 1.00 82.94 83 VAL A N 1
ATOM 613 C CA . VAL A 1 83 ? -8.798 -18.289 -1.970 1.00 82.94 83 VAL A CA 1
ATOM 614 C C . VAL A 1 83 ? -7.542 -17.706 -2.598 1.00 82.94 83 VAL A C 1
ATOM 616 O O . VAL A 1 83 ? -7.467 -17.504 -3.808 1.00 82.94 83 VAL A O 1
ATOM 619 N N . TRP A 1 84 ? -6.580 -17.349 -1.754 1.00 82.88 84 TRP A N 1
ATOM 620 C CA . TRP A 1 84 ? -5.286 -16.896 -2.233 1.00 82.88 84 TRP A CA 1
ATOM 621 C C . TRP A 1 84 ? -4.579 -18.060 -2.926 1.00 82.88 84 TRP A C 1
ATOM 623 O O . TRP A 1 84 ? -4.579 -19.169 -2.380 1.00 82.88 84 TRP A O 1
ATOM 633 N N . PRO A 1 85 ? -3.984 -17.819 -4.107 1.00 79.38 85 PRO A N 1
ATOM 634 C CA . PRO A 1 85 ? -3.268 -18.854 -4.832 1.00 79.38 85 PRO A CA 1
ATOM 635 C C . PRO A 1 85 ? -2.160 -19.418 -3.948 1.00 79.38 85 PRO A C 1
ATOM 637 O O . PRO A 1 85 ? -1.514 -18.696 -3.176 1.00 79.38 85 PRO A O 1
ATOM 640 N N . THR A 1 86 ? -1.932 -20.724 -4.050 1.00 89.19 86 THR A N 1
ATOM 641 C CA . THR A 1 86 ? -0.830 -21.355 -3.325 1.00 89.19 86 THR A CA 1
ATOM 642 C C . THR A 1 86 ? 0.503 -20.772 -3.807 1.00 89.19 86 THR A C 1
ATOM 644 O O . THR A 1 86 ? 0.630 -20.304 -4.941 1.00 89.19 86 THR A O 1
ATOM 647 N N . ARG A 1 87 ? 1.546 -20.796 -2.959 1.00 85.38 87 ARG A N 1
ATOM 648 C CA . ARG A 1 87 ? 2.884 -20.293 -3.346 1.00 85.38 87 ARG A CA 1
ATOM 649 C C . ARG A 1 87 ? 3.381 -20.928 -4.647 1.00 85.38 87 ARG A C 1
ATOM 651 O O . ARG A 1 87 ? 4.084 -20.278 -5.412 1.00 85.38 87 ARG A O 1
ATOM 658 N N . GLN A 1 88 ? 2.999 -22.178 -4.889 1.00 87.12 88 GLN A N 1
ATOM 659 C CA . GLN A 1 88 ? 3.376 -22.925 -6.077 1.00 87.12 88 GLN A CA 1
ATOM 660 C C . GLN A 1 88 ? 2.664 -22.413 -7.337 1.00 87.12 88 GLN A C 1
ATOM 662 O O . GLN A 1 88 ? 3.330 -22.178 -8.340 1.00 87.12 88 GLN A O 1
ATOM 667 N N . GLU A 1 89 ? 1.357 -22.145 -7.273 1.00 86.94 89 GLU A N 1
ATOM 668 C CA . GLU A 1 89 ? 0.591 -21.552 -8.384 1.00 86.94 89 GLU A CA 1
ATOM 669 C C . GLU A 1 89 ? 1.069 -20.134 -8.726 1.00 86.94 89 GLU A C 1
ATOM 671 O O . GLU A 1 89 ? 1.212 -19.779 -9.901 1.00 86.94 89 GLU A O 1
ATOM 676 N N . ALA A 1 90 ? 1.372 -19.331 -7.698 1.00 88.31 90 ALA A N 1
ATOM 677 C CA . ALA A 1 90 ? 1.906 -17.985 -7.874 1.00 88.31 90 ALA A CA 1
ATOM 678 C C . ALA A 1 90 ? 3.259 -18.017 -8.603 1.00 88.31 90 ALA A C 1
ATOM 680 O O . ALA A 1 90 ? 3.435 -17.331 -9.609 1.00 88.31 90 ALA A O 1
ATOM 681 N N . ILE A 1 91 ? 4.188 -18.868 -8.148 1.00 94.19 91 ILE A N 1
ATOM 682 C CA . ILE A 1 91 ? 5.513 -19.016 -8.767 1.00 94.19 91 ILE A CA 1
ATOM 683 C C . ILE A 1 91 ? 5.400 -19.563 -10.190 1.00 94.19 91 ILE A C 1
ATOM 685 O O . ILE A 1 91 ? 6.091 -19.069 -11.078 1.00 94.19 91 ILE A O 1
ATOM 689 N N . GLN A 1 92 ? 4.523 -20.541 -10.433 1.00 91.81 92 GLN A N 1
ATOM 690 C CA . GLN A 1 92 ? 4.319 -21.100 -11.768 1.00 91.81 92 GLN A CA 1
ATOM 691 C C . GLN A 1 92 ? 3.858 -20.022 -12.753 1.00 91.81 92 GLN A C 1
ATOM 693 O O . GLN A 1 92 ? 4.421 -19.897 -13.840 1.00 91.81 92 GLN A O 1
ATOM 698 N N . THR A 1 93 ? 2.888 -19.200 -12.353 1.00 90.12 93 THR 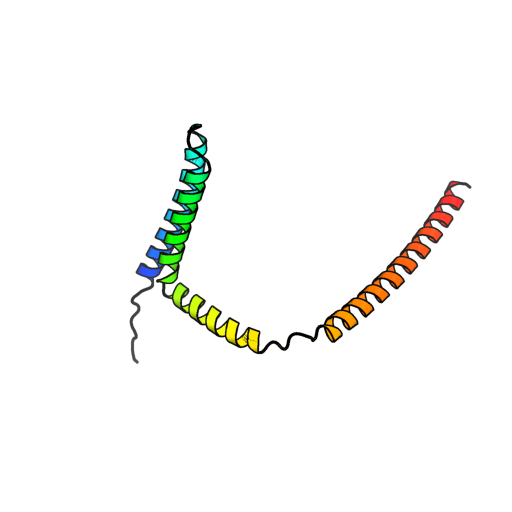A N 1
ATOM 699 C CA . THR A 1 93 ? 2.376 -18.117 -13.201 1.00 90.12 93 THR A CA 1
ATOM 700 C C . THR A 1 93 ? 3.442 -17.043 -13.435 1.00 90.12 93 THR A C 1
ATOM 702 O O . THR A 1 93 ? 3.637 -16.606 -14.568 1.00 90.12 93 THR A O 1
ATOM 705 N N . THR A 1 94 ? 4.198 -16.657 -12.401 1.00 93.75 94 THR A N 1
ATOM 706 C CA . THR A 1 94 ? 5.315 -15.711 -12.550 1.00 93.75 94 THR A CA 1
ATOM 707 C C . THR A 1 94 ? 6.403 -16.252 -13.476 1.00 93.75 94 THR A C 1
ATOM 709 O O . THR A 1 94 ? 6.896 -15.504 -14.314 1.00 93.75 94 THR A O 1
ATOM 712 N N . LEU A 1 95 ? 6.754 -17.537 -13.386 1.00 96.38 95 LEU A N 1
ATOM 713 C CA . LEU A 1 95 ? 7.772 -18.155 -14.242 1.00 96.38 95 LEU A CA 1
ATOM 714 C C . LEU A 1 95 ? 7.345 -18.141 -15.713 1.00 96.38 95 LEU A C 1
ATOM 716 O O . LEU A 1 95 ? 8.147 -17.783 -16.572 1.00 96.38 95 LEU A O 1
ATOM 720 N N . VAL A 1 96 ? 6.076 -18.452 -16.000 1.00 96.44 96 VAL A N 1
ATOM 721 C CA . VAL A 1 96 ? 5.517 -18.355 -17.359 1.00 96.44 96 VAL A CA 1
ATOM 722 C C . VAL A 1 96 ? 5.635 -16.927 -17.900 1.00 96.44 96 VAL A C 1
ATOM 724 O O . VAL A 1 96 ? 6.083 -16.741 -19.030 1.00 96.44 96 VAL A O 1
ATOM 727 N N . ILE A 1 97 ? 5.298 -15.915 -17.092 1.00 97.25 97 ILE A N 1
ATOM 728 C CA . ILE A 1 97 ? 5.429 -14.504 -17.489 1.00 97.25 97 ILE A CA 1
ATOM 729 C C . ILE A 1 97 ? 6.898 -14.135 -17.729 1.00 97.25 97 ILE A C 1
ATOM 731 O O . ILE A 1 97 ? 7.207 -13.514 -18.740 1.00 97.25 97 ILE A O 1
ATOM 735 N N . VAL A 1 98 ? 7.814 -14.537 -16.845 1.00 98.06 98 VAL A N 1
ATOM 736 C CA . VAL A 1 98 ? 9.256 -14.272 -16.996 1.00 98.06 98 VAL A CA 1
ATOM 737 C C . VAL A 1 98 ? 9.789 -14.884 -18.289 1.00 98.06 98 VAL A C 1
ATOM 739 O O . VAL A 1 98 ? 10.487 -14.208 -19.041 1.00 98.06 98 VAL A O 1
ATOM 742 N N . LEU A 1 99 ? 9.422 -16.132 -18.587 1.00 97.94 99 LEU A N 1
ATOM 743 C CA . LEU A 1 99 ? 9.815 -16.794 -19.827 1.00 97.94 99 LEU A CA 1
ATOM 744 C C . LEU A 1 99 ? 9.280 -16.041 -21.052 1.00 97.94 99 LEU A C 1
ATOM 746 O O . LEU A 1 99 ? 10.029 -15.789 -21.993 1.00 97.94 99 LEU A O 1
ATOM 750 N N . PHE A 1 100 ? 8.009 -15.637 -21.021 1.00 97.94 100 PHE A N 1
ATOM 751 C CA . PHE A 1 100 ? 7.397 -14.852 -22.091 1.00 97.94 100 PHE A CA 1
ATOM 752 C C . PHE A 1 100 ? 8.119 -13.513 -22.310 1.00 97.94 100 PHE A C 1
ATOM 754 O O . PHE A 1 100 ? 8.456 -13.176 -23.444 1.00 97.94 100 PHE A O 1
ATOM 761 N N . VAL A 1 101 ? 8.427 -12.779 -21.234 1.00 98.12 101 VAL A N 1
ATOM 762 C CA . VAL A 1 101 ? 9.165 -11.507 -21.301 1.00 98.12 101 VAL A CA 1
ATOM 763 C C . VAL A 1 101 ? 10.557 -11.703 -21.899 1.00 98.12 101 VAL A C 1
ATOM 765 O O . VAL A 1 101 ? 10.957 -10.916 -22.754 1.00 98.12 101 VAL A O 1
ATOM 768 N N . ILE A 1 102 ? 11.279 -12.760 -21.513 1.00 98.31 102 ILE A N 1
ATOM 7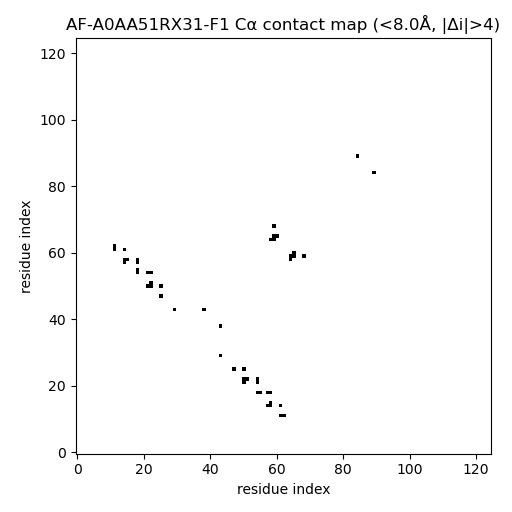69 C CA . ILE A 1 102 ? 12.602 -13.071 -22.074 1.00 98.31 102 ILE A CA 1
ATOM 770 C C . ILE A 1 102 ? 12.501 -13.299 -23.584 1.00 98.31 102 ILE A C 1
ATOM 772 O O . ILE A 1 102 ? 13.244 -12.677 -24.340 1.00 98.31 102 ILE A O 1
ATOM 776 N N . VAL A 1 103 ? 11.553 -14.124 -24.034 1.00 98.31 103 VAL A N 1
ATOM 777 C CA . VAL A 1 103 ? 11.360 -14.412 -25.464 1.00 98.31 103 VAL A CA 1
ATOM 778 C C . VAL A 1 103 ? 11.059 -13.137 -26.252 1.00 98.31 103 VAL A C 1
ATOM 780 O O . VAL A 1 103 ? 11.702 -12.881 -27.268 1.00 98.31 103 VAL A O 1
ATOM 783 N N . VAL A 1 104 ? 10.125 -12.313 -25.769 1.00 98.19 104 VAL A N 1
ATOM 784 C CA . VAL A 1 104 ? 9.761 -11.053 -26.433 1.00 98.19 104 VAL A CA 1
ATOM 785 C C . VAL A 1 104 ? 10.934 -10.074 -26.441 1.00 98.19 104 VAL A C 1
ATOM 787 O O . VAL A 1 104 ? 11.211 -9.474 -27.475 1.00 98.19 104 VAL A O 1
ATOM 790 N N . SER A 1 105 ? 11.661 -9.937 -25.327 1.00 97.94 105 SER A N 1
ATOM 791 C CA . SER A 1 105 ? 12.828 -9.050 -25.250 1.00 97.94 105 SER A CA 1
ATOM 792 C C . SER A 1 105 ? 13.932 -9.455 -26.227 1.00 97.94 105 SER A C 1
ATOM 794 O O . SER A 1 105 ? 14.518 -8.591 -26.873 1.00 97.94 105 SER A O 1
ATOM 796 N N . LEU A 1 106 ? 14.175 -10.760 -26.388 1.00 98.06 106 LEU A N 1
ATOM 797 C CA . LEU A 1 106 ? 15.191 -11.275 -27.298 1.00 98.06 106 LEU A CA 1
ATOM 798 C C . LEU A 1 106 ? 14.772 -11.090 -28.760 1.00 98.06 106 LEU A C 1
ATOM 800 O O . LEU A 1 106 ? 15.597 -10.736 -29.599 1.00 98.06 106 LEU A O 1
ATOM 804 N N . PHE A 1 107 ? 13.486 -11.293 -29.055 1.00 97.75 107 PHE A N 1
ATOM 805 C CA . PHE A 1 107 ? 12.920 -11.027 -30.373 1.00 97.75 107 PHE A CA 1
ATOM 806 C C . PHE A 1 107 ? 13.054 -9.550 -30.757 1.00 97.75 107 PHE A C 1
ATOM 808 O O . PHE A 1 107 ? 13.580 -9.253 -31.828 1.00 97.75 107 PHE A O 1
ATOM 815 N N . LEU A 1 108 ? 12.634 -8.633 -29.876 1.00 97.31 108 LEU A N 1
ATOM 816 C CA . LEU A 1 108 ? 12.764 -7.194 -30.113 1.00 97.31 108 LEU A CA 1
ATOM 817 C C . LEU A 1 108 ? 14.230 -6.797 -30.290 1.00 97.31 108 LEU A C 1
ATOM 819 O O . LEU A 1 108 ? 14.565 -6.205 -31.307 1.00 97.31 108 LEU A O 1
ATOM 823 N N . TRP A 1 109 ? 15.119 -7.241 -29.397 1.00 97.25 109 TRP A N 1
ATOM 824 C CA . TRP A 1 109 ? 16.555 -6.982 -29.516 1.00 97.25 109 TRP A CA 1
ATOM 825 C C . TRP A 1 109 ? 17.138 -7.446 -30.860 1.00 97.25 109 TRP A C 1
ATOM 827 O O . TRP A 1 109 ? 17.946 -6.738 -31.466 1.00 97.25 109 TRP A O 1
ATOM 837 N N . GLY A 1 110 ? 16.715 -8.614 -31.351 1.00 97.12 110 GLY A N 1
ATOM 838 C CA . GLY A 1 110 ? 17.128 -9.126 -32.655 1.00 97.12 110 GLY A CA 1
ATOM 839 C C . GLY A 1 110 ? 16.647 -8.244 -33.807 1.00 97.12 110 GLY A C 1
ATOM 840 O O . GLY A 1 110 ? 17.437 -7.890 -34.682 1.00 97.12 110 GLY A O 1
ATOM 841 N N . VAL A 1 111 ? 15.372 -7.849 -33.792 1.00 97.31 111 VAL A N 1
ATOM 842 C CA . VAL A 1 111 ? 14.796 -6.949 -34.803 1.00 97.31 111 VAL A CA 1
ATOM 843 C C . VAL A 1 111 ? 15.474 -5.579 -34.771 1.00 97.31 111 VAL A C 1
ATOM 845 O O . VAL A 1 111 ? 15.892 -5.093 -35.819 1.00 97.31 111 VAL A O 1
ATOM 848 N N . ASP A 1 112 ? 15.655 -4.989 -33.591 1.00 95.38 112 ASP A N 1
ATOM 849 C CA . ASP A 1 112 ? 16.310 -3.690 -33.413 1.00 95.38 112 ASP A CA 1
ATOM 850 C C . ASP A 1 112 ? 17.761 -3.716 -33.913 1.00 95.38 112 ASP A C 1
ATOM 852 O O . ASP A 1 112 ? 18.205 -2.796 -34.600 1.00 95.38 112 ASP A O 1
ATOM 856 N N . SER A 1 113 ? 18.493 -4.801 -33.640 1.00 94.88 113 SER A N 1
ATOM 857 C CA . SER A 1 113 ? 19.869 -4.981 -34.118 1.00 94.88 113 SER A CA 1
ATOM 858 C C . SER A 1 113 ? 19.934 -5.108 -35.644 1.00 94.88 113 SER A C 1
ATOM 860 O O . SER A 1 113 ? 20.810 -4.516 -36.277 1.00 94.88 113 SER A O 1
ATOM 862 N N . LEU A 1 114 ? 18.996 -5.843 -36.254 1.00 95.31 114 LEU A N 1
ATOM 863 C CA . LEU A 1 114 ? 18.907 -5.996 -37.710 1.00 95.31 114 LEU A CA 1
ATOM 864 C C . LEU A 1 114 ? 18.534 -4.682 -38.403 1.00 95.31 114 LEU A C 1
ATOM 866 O O . LEU A 1 114 ? 19.151 -4.321 -39.405 1.00 95.31 114 LEU A O 1
ATOM 870 N N . LEU A 1 115 ? 17.555 -3.952 -37.862 1.00 94.75 115 LEU A N 1
ATOM 871 C CA . LEU A 1 115 ? 17.172 -2.634 -38.365 1.00 94.75 115 LEU A CA 1
ATOM 872 C C . LEU A 1 115 ? 18.325 -1.636 -38.224 1.00 94.75 115 LEU A C 1
ATOM 874 O O . LEU A 1 115 ? 18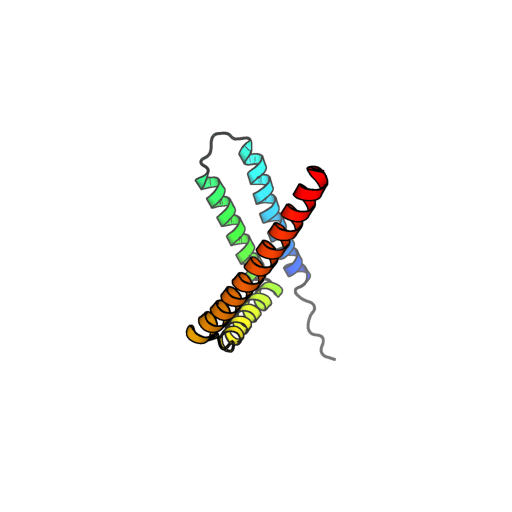.627 -0.920 -39.176 1.00 94.75 115 LEU A O 1
ATOM 878 N N . GLY A 1 116 ? 19.008 -1.627 -37.077 1.00 94.31 116 GLY A N 1
ATOM 879 C CA . GLY A 1 116 ? 20.187 -0.795 -36.843 1.00 94.31 116 GLY A CA 1
ATOM 880 C C . GLY A 1 116 ? 21.310 -1.081 -37.840 1.00 94.31 116 GLY A C 1
ATOM 881 O O . GLY A 1 116 ? 21.875 -0.147 -38.412 1.00 94.31 116 GLY A O 1
ATOM 882 N N . TRP A 1 117 ? 21.587 -2.360 -38.118 1.00 93.38 117 TRP A N 1
ATOM 883 C CA . TRP A 1 117 ? 22.556 -2.739 -39.144 1.00 93.38 117 TRP A CA 1
ATOM 884 C C . TRP A 1 117 ? 22.131 -2.243 -40.531 1.00 93.38 117 TRP A C 1
ATOM 886 O O . TRP A 1 117 ? 22.923 -1.583 -41.202 1.00 93.38 117 TRP A O 1
ATOM 896 N N . GLY A 1 118 ? 20.866 -2.447 -40.914 1.00 94.25 118 GLY A N 1
ATOM 897 C CA . GLY A 1 118 ? 20.326 -1.972 -42.190 1.00 94.25 118 GLY A CA 1
ATOM 898 C C . GLY A 1 118 ? 20.438 -0.454 -42.371 1.00 94.25 118 GLY A C 1
ATOM 899 O O . GLY A 1 118 ? 20.896 0.011 -43.414 1.00 94.25 118 GLY A O 1
ATOM 900 N N . VAL A 1 119 ? 20.098 0.326 -41.340 1.00 95.06 119 VAL A N 1
ATOM 901 C CA . VAL A 1 119 ? 20.250 1.791 -41.357 1.00 95.06 119 VAL A CA 1
ATOM 902 C C . VAL A 1 119 ? 21.723 2.189 -41.468 1.00 95.06 119 VAL A C 1
ATOM 904 O O . VAL A 1 119 ? 22.056 3.068 -42.262 1.00 95.06 119 VAL A O 1
ATOM 907 N N . SER A 1 120 ? 22.617 1.529 -40.723 1.00 91.56 120 SER A N 1
ATOM 908 C CA . SER A 1 120 ? 24.055 1.823 -40.783 1.00 91.56 120 SER A CA 1
ATOM 909 C C . SER A 1 120 ? 24.644 1.574 -42.174 1.00 91.56 120 SER A C 1
ATOM 911 O O . SER A 1 120 ? 25.423 2.393 -42.651 1.00 91.56 120 SER A O 1
ATOM 913 N N . SER A 1 121 ? 24.218 0.506 -42.861 1.00 91.31 121 SER A N 1
ATOM 914 C CA . SER A 1 121 ? 24.666 0.196 -44.221 1.00 91.31 121 SER A CA 1
ATOM 915 C C . SER A 1 121 ? 24.212 1.247 -45.231 1.00 91.31 121 SER A C 1
ATOM 917 O O . SER A 1 121 ? 25.001 1.633 -46.087 1.00 91.31 121 SER A O 1
ATOM 919 N N . VAL A 1 122 ? 22.976 1.746 -45.104 1.00 93.81 122 VAL A N 1
ATOM 920 C CA . VAL A 1 122 ? 22.453 2.828 -45.956 1.00 93.81 122 VAL A CA 1
ATOM 921 C C . VAL A 1 122 ? 23.185 4.143 -45.705 1.00 93.81 122 VAL A C 1
ATOM 923 O O . VAL A 1 122 ? 23.493 4.847 -46.653 1.00 93.81 122 VAL A O 1
ATOM 926 N N . MET A 1 123 ? 23.475 4.482 -44.448 1.00 90.25 123 MET A N 1
ATOM 927 C CA . MET A 1 123 ? 24.168 5.730 -44.112 1.00 90.25 123 MET A CA 1
ATOM 928 C C . MET A 1 123 ? 25.661 5.702 -44.476 1.00 90.25 123 MET A C 1
ATOM 930 O O . MET A 1 123 ? 26.267 6.754 -44.658 1.00 90.25 123 MET A O 1
ATOM 934 N N . SER A 1 124 ? 26.262 4.511 -44.553 1.00 83.06 124 SER A N 1
ATOM 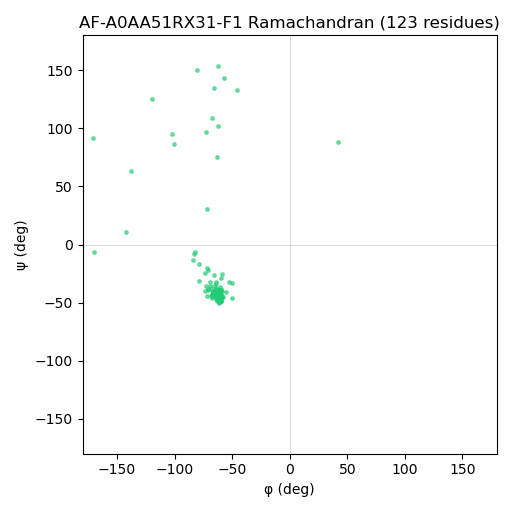935 C CA . SER A 1 124 ? 27.657 4.325 -44.971 1.00 83.06 124 SER A CA 1
ATOM 936 C C . SER A 1 124 ? 27.870 4.282 -46.491 1.00 83.06 124 SER A C 1
ATOM 938 O O . SER A 1 124 ? 29.024 4.241 -46.918 1.00 83.06 124 SER A O 1
ATOM 940 N N . LEU A 1 125 ? 26.786 4.239 -47.277 1.00 77.56 125 LEU A N 1
ATOM 941 C CA . LEU A 1 125 ? 26.787 4.223 -48.744 1.00 77.56 125 LEU A CA 1
ATOM 942 C C . LEU A 1 125 ? 26.745 5.653 -49.302 1.00 77.56 125 LEU A C 1
ATOM 944 O O . LEU A 1 125 ? 27.492 5.912 -50.271 1.00 77.56 125 LEU A O 1
#

Secondary structure (DSSP, 8-state):
-------SHHHHHHHHHHHHHHHHHHHHHHHHHTT-TTS-HHHHHHHHHHHHHHHHHHHHTSHHHHHHHHHHHHHHHHHTTS-PPPHHHHHHHHHHHHHHHHHHHHHHHHHHHHHHHHHHHHHT-

pLDDT: mean 78.59, std 14.63, range [36.34, 98.31]

Organism: NCBI:txid3070815

Mean predicted aligned error: 13.15 Å

Sequence (125 aa):
MSTEANTSSGLDTVKWLAAVLLVAGAVYGNHYMEQLDSMSLVIRVAIIIGLIALALLIASTTGKGKTAINFARESRMEVRKVVWPTRQEAIQTTLVIVLFVIVVSLFLWGVDSLLGWGVSSVMSL

InterPro domains:
  IPR001901 Protein translocase complex, SecE/Sec61-gamma subunit [MF_00422] (66-121)
  IPR001901 Protein translocase complex, SecE/Sec61-gamma subunit [PF00584] (69-122)
  IPR001901 Protein translocase complex, SecE/Sec61-gamma subunit [PS01067] (71-99)
  IPR005807 SecE subunit of protein translocation complex, bacterial-like [PR01650] (44-65)
  IPR005807 SecE subunit of protein translocation complex, bacterial-like [PR01650] (65-85)
  IPR005807 SecE subunit of protein translocation complex, bacterial-like [PR01650] (89-109)
  IPR005807 SecE subunit of protein translocation complex, bacterial-like [PR01650] (109-125)
  IPR005807 SecE subunit of protein translocation complex, bacterial-like [PTHR33910] (8-123)
  IPR005807 SecE subunit of protein translocation complex, bacterial-like [TIGR00964] (69-122)
  IPR038379 SecE superfamily [G3DSA:1.20.5.1030] (66-122)